Protein AF-A0A940DJ16-F1 (afdb_monomer_lite)

Sequence (133 aa):
MDDKVIMGIKSPKDRIKGVHAIVYKCVENHWAIVALTYKPDNNHKPEPQLGIRWFYGKNGYPAAGKYKTWFIVPRELREVILDSLKILYSLKPHDRPKIKNNAFREKIDDFLAGDVSGKELYKFWEEEVCGQK

pLDDT: mean 79.37, std 14.53, range [41.69, 96.31]

Secondary structure (DSSP, 8-state):
--HHHHHT---STTTEEEEEEEEEEETTTTEEEEEEEE--SSSSPPEEEEEEEE--TTT-SSEETTEEPPEEPPGGGHHHHHHHHHHHHHH--TT--SS-HHHHHHHHHHHHHTSS-HHHHHHHIIIIII---

Radius of gyration: 14.27 Å; chains: 1; bounding box: 39×35×36 Å

Organism: NCBI:txid2840674

Foldseek 3Di:
DDPVLVQPQAFVPPFWPGWQAFLDDDVPQQKTKTWTFTDPDPPGDTAIWIWMFGDPDPAGPPDDPNGGDIDTDPPVCPVVVSVVVVVVVVVDPPPDQPDPVVVLSVLSVCRNVVVDPSNRSNVCCCVRRVVDD

Structure (mmCIF, N/CA/C/O backbone):
data_AF-A0A940DJ16-F1
#
_entry.id   AF-A0A940DJ16-F1
#
loop_
_atom_site.group_PDB
_atom_site.id
_atom_site.type_symbol
_atom_site.label_atom_id
_atom_site.label_alt_id
_atom_site.label_comp_id
_atom_site.label_asym_id
_atom_site.label_entity_id
_atom_site.label_seq_id
_atom_site.pdbx_PDB_ins_code
_atom_site.Cartn_x
_atom_site.Cartn_y
_atom_site.Cartn_z
_atom_site.occupancy
_atom_site.B_iso_or_equiv
_atom_site.auth_seq_id
_atom_site.auth_comp_id
_atom_site.auth_asym_id
_atom_site.auth_atom_id
_atom_site.pdbx_PDB_model_num
ATOM 1 N N . MET A 1 1 ? -6.618 -12.018 10.975 1.00 69.19 1 MET A N 1
ATOM 2 C CA . MET A 1 1 ? -5.154 -11.991 10.753 1.00 69.19 1 MET A CA 1
ATOM 3 C C . MET A 1 1 ? -4.630 -10.656 11.257 1.00 69.19 1 MET A C 1
ATOM 5 O O . MET A 1 1 ? -5.296 -9.654 11.019 1.00 69.19 1 MET A O 1
ATOM 9 N N . ASP A 1 2 ? -3.515 -10.661 11.983 1.00 80.06 2 ASP A N 1
ATOM 10 C CA . ASP A 1 2 ? -2.902 -9.462 12.574 1.00 80.06 2 ASP A CA 1
ATOM 11 C C . ASP A 1 2 ? -2.163 -8.624 11.511 1.00 80.06 2 ASP A C 1
ATOM 13 O O . ASP A 1 2 ? -1.552 -9.176 10.589 1.00 80.06 2 ASP A O 1
ATOM 17 N N . ASP A 1 3 ? -2.222 -7.297 11.629 1.00 80.69 3 ASP A N 1
ATOM 18 C CA . ASP A 1 3 ? -1.644 -6.364 10.657 1.00 80.69 3 ASP A CA 1
ATOM 19 C C . ASP A 1 3 ? -0.118 -6.474 10.578 1.00 80.69 3 ASP A C 1
ATOM 21 O O . ASP A 1 3 ? 0.444 -6.460 9.481 1.00 80.69 3 ASP A O 1
ATOM 25 N N . LYS A 1 4 ? 0.559 -6.716 11.708 1.00 81.19 4 LYS A N 1
ATOM 26 C CA . LYS A 1 4 ? 2.012 -6.943 11.756 1.00 81.19 4 LYS A CA 1
ATOM 27 C C . LYS A 1 4 ? 2.397 -8.181 10.957 1.00 81.19 4 LYS A C 1
ATOM 29 O O . LYS A 1 4 ? 3.453 -8.212 10.325 1.00 81.19 4 LYS A O 1
ATOM 34 N N . VAL A 1 5 ? 1.525 -9.192 10.921 1.00 78.94 5 VAL A N 1
ATOM 35 C CA . VAL A 1 5 ? 1.751 -10.387 10.100 1.00 78.94 5 VAL A CA 1
ATOM 36 C C . VAL A 1 5 ? 1.630 -10.054 8.615 1.00 78.94 5 VAL A C 1
ATOM 38 O O . VAL A 1 5 ? 2.476 -10.491 7.838 1.00 78.94 5 VAL A O 1
ATOM 41 N N . ILE A 1 6 ? 0.630 -9.261 8.213 1.00 78.25 6 ILE A N 1
ATOM 42 C CA . ILE A 1 6 ? 0.451 -8.834 6.815 1.00 78.25 6 ILE A CA 1
ATOM 43 C C . ILE A 1 6 ? 1.644 -7.980 6.357 1.00 78.25 6 ILE A C 1
ATOM 45 O O . ILE A 1 6 ? 2.200 -8.222 5.284 1.00 78.25 6 ILE A O 1
ATOM 49 N N . MET A 1 7 ? 2.093 -7.040 7.190 1.00 80.56 7 MET A N 1
ATOM 50 C CA . MET A 1 7 ? 3.242 -6.174 6.906 1.00 80.56 7 MET A CA 1
ATOM 51 C C . MET A 1 7 ? 4.579 -6.927 6.877 1.00 80.56 7 MET A C 1
ATOM 53 O O . MET A 1 7 ? 5.459 -6.606 6.080 1.00 80.56 7 MET A O 1
ATOM 57 N N . GLY A 1 8 ? 4.731 -7.967 7.701 1.00 76.38 8 GLY A N 1
ATOM 58 C CA . GLY A 1 8 ? 5.945 -8.786 7.789 1.00 76.38 8 GLY A CA 1
ATOM 59 C C . GLY A 1 8 ? 6.148 -9.789 6.642 1.00 76.38 8 GLY A C 1
ATOM 60 O O . GLY A 1 8 ? 7.143 -10.525 6.626 1.00 76.38 8 GLY A O 1
ATOM 61 N N . ILE A 1 9 ? 5.229 -9.864 5.672 1.00 71.50 9 ILE A N 1
ATOM 62 C CA . ILE A 1 9 ? 5.296 -10.809 4.548 1.00 71.50 9 ILE A CA 1
ATOM 63 C C . ILE A 1 9 ? 6.451 -10.458 3.584 1.00 71.50 9 ILE A C 1
ATOM 65 O O . ILE A 1 9 ? 6.351 -9.617 2.690 1.00 71.50 9 ILE A O 1
ATOM 69 N N . LYS A 1 10 ? 7.561 -11.200 3.710 1.00 61.38 10 LYS A N 1
ATOM 70 C CA . LYS A 1 10 ? 8.736 -11.118 2.821 1.00 61.38 10 LYS A CA 1
ATOM 71 C C . LYS A 1 10 ? 8.401 -11.594 1.403 1.00 61.38 10 LYS A C 1
ATOM 73 O O . LYS A 1 10 ? 8.099 -12.766 1.217 1.00 61.38 10 LYS A O 1
ATOM 78 N N . SER A 1 11 ? 8.503 -10.707 0.419 1.00 63.22 11 SER A N 1
ATOM 79 C CA . SER A 1 11 ? 8.351 -10.977 -1.031 1.00 63.22 11 SER A CA 1
ATOM 80 C C . SER A 1 11 ? 9.721 -10.980 -1.723 1.00 63.22 11 SER A C 1
ATOM 82 O O . SER A 1 11 ? 10.693 -10.828 -0.980 1.00 63.22 11 SER A O 1
ATOM 84 N N . PRO A 1 12 ? 9.881 -11.190 -3.056 1.00 62.22 12 PRO A N 1
ATOM 85 C CA . PRO A 1 12 ? 11.185 -11.013 -3.700 1.00 62.22 12 PRO A CA 1
ATOM 86 C C . PRO A 1 12 ? 11.750 -9.654 -3.283 1.00 62.22 12 PRO A C 1
ATOM 88 O O . PRO A 1 12 ? 11.201 -8.605 -3.629 1.00 62.22 12 PRO A O 1
ATOM 91 N N . LYS A 1 13 ? 12.763 -9.693 -2.413 1.00 57.84 13 LYS A N 1
ATOM 92 C CA . LYS A 1 13 ? 13.119 -8.568 -1.536 1.00 57.84 13 LYS A CA 1
ATOM 93 C C . LYS A 1 13 ? 13.680 -7.382 -2.307 1.00 57.84 13 LYS A C 1
ATOM 95 O O . LYS A 1 13 ? 13.724 -6.273 -1.788 1.00 57.84 13 LYS A O 1
ATOM 100 N N . ASP A 1 14 ? 14.081 -7.601 -3.548 1.00 68.62 14 ASP A N 1
ATOM 101 C CA . ASP A 1 14 ? 14.862 -6.615 -4.276 1.00 68.62 14 ASP A CA 1
ATOM 102 C C . ASP A 1 14 ? 13.999 -5.441 -4.737 1.00 68.62 14 ASP A C 1
ATOM 104 O O . ASP A 1 14 ? 14.500 -4.318 -4.838 1.00 68.62 14 ASP A O 1
ATOM 108 N N . ARG A 1 15 ? 12.693 -5.668 -4.933 1.00 83.38 15 ARG A N 1
ATOM 109 C CA . ARG A 1 15 ? 11.792 -4.675 -5.530 1.00 83.38 15 ARG A CA 1
ATOM 110 C C . ARG A 1 15 ? 10.855 -3.983 -4.543 1.00 83.38 15 ARG A C 1
ATOM 112 O O . ARG A 1 15 ? 10.402 -2.886 -4.833 1.00 83.38 15 ARG A O 1
ATOM 119 N N . ILE A 1 16 ? 10.580 -4.557 -3.371 1.00 87.25 16 ILE A N 1
ATOM 120 C CA . ILE A 1 16 ? 9.760 -3.904 -2.333 1.00 87.25 16 ILE A CA 1
ATOM 121 C C . ILE A 1 16 ? 10.695 -3.307 -1.286 1.00 87.25 16 ILE A C 1
ATOM 123 O O . ILE A 1 16 ? 11.337 -4.043 -0.541 1.00 87.25 16 ILE A O 1
ATOM 127 N N . LYS A 1 17 ? 10.791 -1.976 -1.239 1.00 87.75 17 LYS A N 1
ATOM 128 C CA . LYS A 1 17 ? 11.687 -1.260 -0.315 1.00 87.75 17 LYS A CA 1
ATOM 129 C C . LYS A 1 17 ? 11.055 -0.978 1.048 1.00 87.75 17 LYS A C 1
ATOM 131 O O . LYS A 1 17 ? 11.782 -0.727 2.001 1.00 87.75 17 LYS A O 1
ATOM 136 N N . GLY A 1 18 ? 9.731 -1.068 1.152 1.00 89.06 18 GLY A N 1
ATOM 137 C CA . GLY A 1 18 ? 9.005 -0.986 2.418 1.00 89.06 18 GLY A CA 1
ATOM 138 C C . GLY A 1 18 ? 7.500 -1.099 2.210 1.00 89.06 18 GLY A C 1
ATOM 139 O O . GLY A 1 18 ? 7.007 -0.714 1.155 1.00 89.06 18 GLY A O 1
ATOM 140 N N . VAL A 1 19 ? 6.796 -1.644 3.200 1.00 90.62 19 VAL A N 1
ATOM 141 C CA . VAL A 1 19 ? 5.329 -1.640 3.298 1.00 90.62 19 VAL A CA 1
ATOM 142 C C . VAL A 1 19 ? 4.993 -0.770 4.496 1.00 90.62 19 VAL A C 1
ATOM 144 O O . VAL A 1 19 ? 5.550 -0.997 5.567 1.00 90.62 19 VAL A O 1
ATOM 147 N N . HIS A 1 20 ? 4.133 0.225 4.304 1.00 92.81 20 HIS A N 1
ATOM 148 C CA . HIS A 1 20 ? 4.017 1.348 5.240 1.00 92.81 20 HIS A CA 1
ATOM 149 C C . HIS A 1 20 ? 2.641 1.460 5.877 1.00 92.81 20 HIS A C 1
ATOM 151 O O . HIS A 1 20 ? 2.541 1.916 7.002 1.00 92.81 20 HIS A O 1
ATOM 157 N N . ALA A 1 21 ? 1.580 1.038 5.197 1.00 90.44 21 ALA A N 1
ATOM 158 C CA . ALA A 1 21 ? 0.241 1.061 5.775 1.00 90.44 21 ALA A CA 1
ATOM 159 C C . ALA A 1 21 ? -0.656 0.019 5.118 1.00 90.44 21 ALA A C 1
ATOM 161 O O . ALA A 1 21 ? -0.557 -0.228 3.913 1.00 90.44 21 ALA A O 1
ATOM 162 N N . ILE A 1 22 ? -1.574 -0.552 5.894 1.00 88.88 22 ILE A N 1
ATOM 163 C CA . ILE A 1 22 ? -2.693 -1.324 5.353 1.00 88.88 22 ILE A CA 1
ATOM 164 C C . ILE A 1 22 ? -3.818 -0.342 5.045 1.00 88.88 22 ILE A C 1
ATOM 166 O O . ILE A 1 22 ? -4.369 0.284 5.946 1.00 88.88 22 ILE A O 1
ATOM 170 N N . VAL A 1 23 ? -4.138 -0.207 3.760 1.00 89.06 23 VAL A N 1
ATOM 171 C CA . VAL A 1 23 ? -5.182 0.699 3.264 1.00 89.06 23 VAL A CA 1
ATOM 172 C C . VAL A 1 23 ? -6.553 0.057 3.392 1.00 89.06 23 VAL A C 1
ATOM 174 O O . VAL A 1 23 ? -7.517 0.750 3.686 1.00 89.06 23 VAL A O 1
ATOM 177 N N . TYR A 1 24 ? -6.637 -1.255 3.163 1.00 86.69 24 TYR A N 1
ATOM 178 C CA . TYR A 1 24 ? -7.838 -2.071 3.318 1.00 86.69 24 TYR A CA 1
ATOM 179 C C . TYR A 1 24 ? -7.440 -3.533 3.520 1.00 86.69 24 TYR A C 1
ATOM 181 O O . TYR A 1 24 ? -6.452 -3.988 2.942 1.00 86.69 24 TYR A O 1
ATOM 189 N N . LYS A 1 25 ? -8.235 -4.298 4.271 1.00 85.31 25 LYS A N 1
ATOM 190 C CA . LYS A 1 25 ? -8.104 -5.757 4.343 1.00 85.31 25 LYS A CA 1
ATOM 191 C C . LYS A 1 25 ? -9.469 -6.434 4.332 1.00 85.31 25 LYS A C 1
ATOM 193 O O . LYS A 1 25 ? -10.418 -5.949 4.933 1.00 85.31 25 LYS A O 1
ATOM 198 N N . CYS A 1 26 ? -9.536 -7.590 3.686 1.00 83.56 26 CYS A N 1
ATOM 199 C CA . CYS A 1 26 ? -10.651 -8.517 3.746 1.00 83.56 26 CYS A CA 1
ATOM 200 C C . CYS A 1 26 ? -10.151 -9.811 4.388 1.00 83.56 26 CYS A C 1
ATOM 202 O O . CYS A 1 26 ? -9.456 -10.604 3.750 1.00 83.56 26 CYS A O 1
ATOM 204 N N . VAL A 1 27 ? -10.469 -10.009 5.669 1.00 82.25 27 VAL A N 1
ATOM 205 C CA . VAL A 1 27 ? -10.023 -11.192 6.421 1.00 82.25 27 VAL A CA 1
ATOM 206 C C . VAL A 1 27 ? -10.669 -12.466 5.882 1.00 82.25 27 VAL A C 1
ATOM 208 O O . VAL A 1 27 ? -9.971 -13.457 5.705 1.00 82.25 27 VAL A O 1
ATOM 211 N N . GLU A 1 28 ? -11.959 -12.410 5.547 1.00 82.25 28 GLU A N 1
ATOM 212 C CA . GLU A 1 28 ? -12.729 -13.529 4.988 1.00 82.25 28 GLU A CA 1
ATOM 213 C C . GLU A 1 28 ? -12.101 -14.071 3.693 1.00 82.25 28 GLU A C 1
ATOM 215 O O . GLU A 1 28 ? -11.850 -15.267 3.559 1.00 82.25 28 GLU A O 1
ATOM 220 N N . ASN A 1 29 ? -11.735 -13.172 2.774 1.00 80.69 29 ASN A N 1
ATOM 221 C CA . ASN A 1 29 ? -11.137 -13.534 1.485 1.00 80.69 29 ASN A CA 1
ATOM 222 C C . ASN A 1 29 ? -9.601 -13.508 1.491 1.00 80.69 29 ASN A C 1
ATOM 224 O O . ASN A 1 29 ? -8.966 -13.712 0.458 1.00 80.69 29 ASN A O 1
ATOM 228 N N . HIS A 1 30 ? -8.996 -13.285 2.656 1.00 84.44 30 HIS A N 1
ATOM 229 C CA . HIS A 1 30 ? -7.560 -13.355 2.890 1.00 84.44 30 HIS A CA 1
ATOM 230 C C . HIS A 1 30 ? -6.697 -12.444 2.007 1.00 84.44 30 HIS A C 1
ATOM 232 O O . HIS A 1 30 ? -5.635 -12.873 1.547 1.00 84.44 30 HIS A O 1
ATOM 238 N N . TRP A 1 31 ? -7.108 -11.194 1.783 1.00 85.88 31 TRP A N 1
ATOM 239 C CA . TRP A 1 31 ? -6.312 -10.225 1.023 1.00 85.88 31 TRP A CA 1
ATOM 240 C C . TRP A 1 31 ? -6.359 -8.804 1.586 1.00 85.88 31 TRP A C 1
ATOM 242 O O . TRP A 1 31 ? -7.260 -8.445 2.338 1.00 85.88 31 TRP A O 1
ATOM 252 N N . ALA A 1 32 ? -5.354 -8.000 1.252 1.00 87.88 32 ALA A N 1
ATOM 253 C CA . ALA A 1 32 ? -5.208 -6.613 1.667 1.00 87.88 32 ALA A CA 1
ATOM 254 C C . ALA A 1 32 ? -4.670 -5.740 0.529 1.00 87.88 32 ALA A C 1
ATOM 256 O O . ALA A 1 32 ? -3.859 -6.196 -0.280 1.00 87.88 32 ALA A O 1
ATOM 257 N N . ILE A 1 33 ? -5.104 -4.480 0.511 1.00 91.00 33 ILE A N 1
ATOM 258 C CA . ILE A 1 33 ? -4.455 -3.388 -0.218 1.00 91.00 33 ILE A CA 1
ATOM 259 C C . ILE A 1 33 ? -3.551 -2.660 0.770 1.00 91.00 33 ILE A C 1
ATOM 261 O O . ILE A 1 33 ? -3.966 -2.333 1.883 1.00 91.00 33 ILE A O 1
ATOM 265 N N . VAL A 1 34 ? -2.320 -2.388 0.359 1.00 90.94 34 VAL A N 1
ATOM 266 C CA . VAL A 1 34 ? -1.326 -1.689 1.173 1.00 90.94 34 VAL A CA 1
ATOM 267 C C . VAL A 1 34 ? -0.707 -0.536 0.400 1.00 90.94 34 VAL A C 1
ATOM 269 O O . VAL A 1 34 ? -0.615 -0.581 -0.828 1.00 90.94 34 VAL A O 1
ATOM 272 N N . ALA A 1 35 ? -0.205 0.446 1.136 1.00 93.81 35 ALA A N 1
ATOM 273 C CA . ALA A 1 35 ? 0.726 1.439 0.631 1.00 93.81 35 ALA A CA 1
ATOM 274 C C . ALA A 1 35 ? 2.162 0.943 0.840 1.00 93.81 35 ALA A C 1
ATOM 276 O O . ALA A 1 35 ? 2.531 0.497 1.932 1.00 93.81 35 ALA A O 1
ATOM 277 N N . LEU A 1 36 ? 2.973 0.990 -0.215 1.00 93.69 36 LEU A N 1
ATOM 278 C CA . LEU A 1 36 ? 4.338 0.469 -0.218 1.00 93.69 36 LEU A CA 1
ATOM 279 C C . LEU A 1 36 ? 5.262 1.311 -1.100 1.00 93.69 36 LEU A C 1
ATOM 281 O O . LEU A 1 36 ? 4.811 2.067 -1.955 1.00 93.69 36 LEU A O 1
ATOM 285 N N . THR A 1 37 ? 6.570 1.149 -0.924 1.00 93.19 37 THR A N 1
ATOM 286 C CA . THR A 1 37 ? 7.581 1.682 -1.844 1.00 93.19 37 THR A CA 1
ATOM 287 C C . THR A 1 37 ? 8.095 0.568 -2.748 1.00 93.19 37 THR A C 1
ATOM 289 O O . THR A 1 37 ? 8.650 -0.428 -2.268 1.00 93.19 37 THR A O 1
ATOM 292 N N . TYR A 1 38 ? 7.948 0.751 -4.057 1.00 91.38 38 TYR A N 1
ATOM 293 C CA . TYR A 1 38 ? 8.331 -0.210 -5.087 1.00 91.38 38 TYR A CA 1
ATOM 294 C C . TYR A 1 38 ? 9.477 0.325 -5.944 1.00 91.38 38 TYR A C 1
ATOM 296 O O . TYR A 1 38 ? 9.470 1.479 -6.351 1.00 91.38 38 TYR A O 1
ATOM 304 N N . LYS A 1 39 ? 10.456 -0.523 -6.247 1.00 90.62 39 LYS A N 1
ATOM 305 C CA . LYS A 1 39 ? 11.551 -0.251 -7.177 1.00 90.62 39 LYS A CA 1
ATOM 306 C C . LYS A 1 39 ? 11.487 -1.311 -8.286 1.00 90.62 39 LYS A C 1
ATOM 308 O O . LYS A 1 39 ? 11.874 -2.453 -8.021 1.00 90.62 39 LYS A O 1
ATOM 313 N N . PRO A 1 40 ? 10.962 -0.997 -9.484 1.00 84.50 40 PRO A N 1
ATOM 314 C CA . PRO A 1 40 ? 10.717 -2.006 -10.516 1.00 84.50 40 PRO A CA 1
ATOM 315 C C . PRO A 1 40 ? 11.994 -2.706 -10.988 1.00 84.50 40 PRO A C 1
ATOM 317 O O . PRO A 1 40 ? 11.967 -3.914 -11.226 1.00 84.50 40 PRO A O 1
ATOM 320 N N . ASP A 1 41 ? 13.113 -1.985 -11.051 1.00 84.88 41 ASP A N 1
ATOM 321 C CA . ASP A 1 41 ? 14.438 -2.520 -11.365 1.00 84.88 41 ASP A CA 1
ATOM 322 C C . ASP A 1 41 ? 15.553 -1.658 -10.745 1.00 84.88 41 ASP A C 1
ATOM 324 O O . ASP A 1 41 ? 15.300 -0.769 -9.934 1.00 84.88 41 ASP A O 1
ATOM 328 N N . ASN A 1 42 ? 16.814 -1.931 -11.088 1.00 84.12 42 ASN A N 1
ATOM 329 C CA . ASN A 1 42 ? 17.951 -1.216 -10.514 1.00 84.12 42 ASN A CA 1
ATOM 330 C C . ASN A 1 42 ? 18.113 0.230 -11.003 1.00 84.12 42 ASN A C 1
ATOM 332 O O . ASN A 1 42 ? 18.713 1.019 -10.268 1.00 84.12 42 ASN A O 1
ATOM 336 N N . ASN A 1 43 ? 17.537 0.573 -12.153 1.00 88.81 43 ASN A N 1
ATOM 337 C CA . ASN A 1 43 ? 17.684 1.858 -12.834 1.00 88.81 43 ASN A CA 1
ATOM 338 C C . ASN A 1 43 ? 16.579 2.856 -12.465 1.00 88.81 43 ASN A C 1
ATOM 340 O O . ASN A 1 43 ? 16.761 4.060 -12.621 1.00 88.81 43 ASN A O 1
ATOM 344 N N . HIS A 1 44 ? 15.454 2.377 -11.938 1.00 88.94 44 HIS A N 1
ATOM 345 C CA . HIS A 1 44 ? 14.365 3.238 -11.487 1.00 88.94 44 HIS A CA 1
ATOM 346 C C . HIS A 1 44 ? 14.542 3.681 -10.035 1.00 88.94 44 HIS A C 1
ATOM 348 O O . HIS A 1 44 ? 15.079 2.954 -9.192 1.00 88.94 44 HIS A O 1
ATOM 354 N N . LYS A 1 45 ? 14.053 4.880 -9.712 1.00 91.00 45 LYS A N 1
ATOM 355 C CA . LYS A 1 45 ? 13.960 5.319 -8.318 1.00 91.00 45 LYS A CA 1
ATOM 356 C C . LYS A 1 45 ? 12.852 4.525 -7.608 1.00 91.00 45 LYS A C 1
ATOM 358 O O . LYS A 1 45 ? 11.893 4.112 -8.253 1.00 91.00 45 LYS A O 1
ATOM 363 N N . PRO A 1 46 ? 12.983 4.251 -6.299 1.00 91.62 46 PRO A N 1
ATOM 364 C CA . PRO A 1 46 ? 11.874 3.715 -5.526 1.00 91.62 46 PRO A CA 1
ATOM 365 C C . PRO A 1 46 ? 10.713 4.713 -5.515 1.00 91.62 46 PRO A C 1
ATOM 367 O O . PRO A 1 46 ? 10.921 5.888 -5.226 1.00 91.62 46 PRO A O 1
ATOM 370 N N . GLU A 1 47 ? 9.507 4.235 -5.791 1.00 93.50 47 GLU A N 1
ATOM 371 C CA . GLU A 1 47 ? 8.308 5.058 -5.916 1.00 93.50 47 GLU A CA 1
ATOM 372 C C . GLU A 1 47 ? 7.202 4.590 -4.964 1.00 93.50 47 GLU A C 1
ATOM 374 O O . GLU A 1 47 ? 7.058 3.382 -4.721 1.00 93.50 47 GLU A O 1
ATOM 379 N N . PRO A 1 48 ? 6.393 5.521 -4.438 1.00 95.75 48 PRO A N 1
ATOM 380 C CA . PRO A 1 48 ? 5.140 5.209 -3.765 1.00 95.75 48 PRO A CA 1
ATOM 381 C C . PRO A 1 48 ? 4.162 4.466 -4.683 1.00 95.75 48 PRO A C 1
ATOM 383 O O . PRO A 1 48 ? 3.899 4.872 -5.818 1.00 95.75 48 PRO A O 1
ATOM 386 N N . GLN A 1 49 ? 3.612 3.360 -4.190 1.00 94.69 49 GLN A N 1
ATOM 387 C CA . GLN A 1 49 ? 2.669 2.513 -4.914 1.00 94.69 49 GLN A CA 1
ATOM 388 C C . GLN A 1 49 ? 1.602 1.950 -3.979 1.00 94.69 49 GLN A C 1
ATOM 390 O O . GLN A 1 49 ? 1.806 1.818 -2.768 1.00 94.69 49 GLN A O 1
ATOM 395 N N . LEU A 1 50 ? 0.489 1.530 -4.581 1.00 94.69 50 LEU A N 1
ATOM 396 C CA . LEU A 1 50 ? -0.424 0.586 -3.953 1.00 94.69 50 LEU A CA 1
ATOM 397 C C . LEU A 1 50 ? -0.050 -0.839 -4.362 1.00 94.69 50 LEU A C 1
ATOM 399 O O . LEU A 1 50 ? 0.357 -1.102 -5.495 1.00 94.69 50 LEU A O 1
ATOM 403 N N . GLY A 1 51 ? -0.203 -1.770 -3.430 1.00 91.75 51 GLY A N 1
ATOM 404 C CA . GLY A 1 51 ? -0.016 -3.191 -3.678 1.00 91.75 51 GLY A CA 1
ATOM 405 C C . GLY A 1 51 ? -1.182 -4.004 -3.143 1.00 91.75 51 GLY A C 1
ATOM 406 O O . GLY A 1 51 ? -1.710 -3.697 -2.079 1.00 91.75 51 GLY A O 1
ATOM 407 N N . ILE A 1 52 ? -1.549 -5.066 -3.855 1.00 89.88 52 ILE A N 1
ATOM 408 C CA . ILE A 1 52 ? -2.496 -6.077 -3.382 1.00 89.88 52 ILE A CA 1
ATOM 409 C C . ILE A 1 52 ? -1.728 -7.325 -2.974 1.00 89.88 52 ILE A C 1
ATOM 411 O O . ILE A 1 52 ? -0.765 -7.748 -3.630 1.00 89.88 52 ILE A O 1
ATOM 415 N N . ARG A 1 53 ? -2.164 -7.915 -1.864 1.00 84.44 53 ARG A N 1
ATOM 416 C CA . ARG A 1 53 ? -1.535 -9.077 -1.259 1.00 84.44 53 ARG A CA 1
ATOM 417 C C . ARG A 1 53 ? -2.543 -10.006 -0.652 1.00 84.44 53 ARG A C 1
ATOM 419 O O . ARG A 1 53 ? -3.424 -9.569 0.069 1.00 84.44 53 ARG A O 1
ATOM 426 N N . TRP A 1 54 ? -2.297 -11.293 -0.811 1.00 84.81 54 TRP A N 1
ATOM 427 C CA . TRP A 1 54 ? -3.035 -12.323 -0.109 1.00 84.81 54 TRP A CA 1
ATOM 428 C C . TRP A 1 54 ? -2.208 -12.923 1.020 1.00 84.81 54 TRP A C 1
ATOM 430 O O . TRP A 1 54 ? -0.985 -13.083 0.905 1.00 84.81 54 TRP A O 1
ATOM 440 N N . PHE A 1 55 ? -2.896 -13.286 2.096 1.00 79.75 55 PHE A N 1
ATOM 441 C CA . PHE A 1 55 ? -2.327 -13.794 3.342 1.00 79.75 55 PHE A CA 1
ATOM 442 C C . PHE A 1 55 ? -2.918 -15.153 3.760 1.00 79.75 55 PHE A C 1
ATOM 444 O O . PHE A 1 55 ? -2.895 -15.507 4.935 1.00 79.75 55 PHE A O 1
ATOM 451 N N . TYR A 1 56 ? -3.416 -15.941 2.799 1.00 74.12 56 TYR A N 1
ATOM 452 C CA . TYR A 1 56 ? -3.888 -17.309 3.036 1.00 74.12 56 TYR A CA 1
ATOM 453 C C . TYR A 1 56 ? -2.726 -18.302 3.261 1.00 74.12 56 TYR A C 1
ATOM 455 O O . TYR A 1 56 ? -1.790 -18.383 2.458 1.00 74.12 56 TYR A O 1
ATOM 463 N N . GLY A 1 57 ? -2.795 -19.090 4.341 1.00 66.06 57 GLY A N 1
ATOM 464 C CA . GLY A 1 57 ? -1.791 -20.101 4.699 1.00 66.06 57 GLY A CA 1
ATOM 465 C C . GLY A 1 57 ? -0.408 -19.531 5.067 1.00 66.06 57 GLY A C 1
ATOM 466 O O . GLY A 1 57 ? -0.237 -18.338 5.298 1.00 66.06 57 GLY A O 1
ATOM 467 N N . LYS A 1 58 ? 0.626 -20.387 5.113 1.00 61.31 58 LYS A N 1
ATOM 468 C CA . LYS A 1 58 ? 1.999 -19.975 5.502 1.00 61.31 58 LYS A CA 1
ATOM 469 C C . LYS A 1 58 ? 2.682 -19.054 4.469 1.00 61.31 58 LYS A C 1
ATOM 471 O O . LYS A 1 58 ? 3.584 -18.279 4.815 1.00 61.31 58 LYS A O 1
ATOM 476 N N . ASN A 1 59 ? 2.240 -19.106 3.208 1.00 58.38 59 ASN A N 1
ATOM 477 C CA . ASN A 1 59 ? 2.927 -18.474 2.078 1.00 58.38 59 ASN A CA 1
ATOM 478 C C . ASN A 1 59 ? 2.171 -17.293 1.434 1.00 58.38 59 ASN A C 1
ATOM 480 O O . ASN A 1 59 ? 2.829 -16.424 0.865 1.00 58.38 59 ASN A O 1
ATOM 484 N N . GLY A 1 60 ? 0.844 -17.187 1.585 1.00 60.62 60 GLY A N 1
ATOM 485 C CA . GLY A 1 60 ? 0.020 -16.252 0.806 1.00 60.62 60 GLY A CA 1
ATOM 486 C C . GLY A 1 60 ? -0.104 -16.683 -0.666 1.00 60.62 60 GLY A C 1
ATOM 487 O O . GLY A 1 60 ? 0.831 -17.261 -1.213 1.00 60.62 60 GLY A O 1
ATOM 488 N N . TYR A 1 61 ? -1.241 -16.410 -1.315 1.00 61.88 61 TYR A N 1
ATOM 489 C CA . TYR A 1 61 ? -1.536 -16.864 -2.687 1.00 61.88 61 TYR A CA 1
ATOM 490 C C . TYR A 1 61 ? -2.099 -15.747 -3.568 1.00 61.88 61 TYR A C 1
ATOM 492 O O . TYR A 1 61 ? -3.118 -15.202 -3.195 1.00 61.88 61 TYR A O 1
ATOM 500 N N . PRO A 1 62 ? -1.544 -15.451 -4.753 1.00 65.31 62 PRO A N 1
ATOM 501 C CA . PRO A 1 62 ? -0.640 -16.298 -5.512 1.00 65.31 62 PRO A CA 1
ATOM 502 C C . PRO A 1 62 ? 0.805 -16.230 -5.006 1.00 65.31 62 PRO A C 1
ATOM 504 O O . PRO A 1 62 ? 1.301 -15.192 -4.559 1.00 65.31 62 PRO A O 1
ATOM 507 N N . ALA A 1 63 ? 1.486 -17.369 -5.089 1.00 63.56 63 ALA A N 1
ATOM 508 C CA . ALA A 1 63 ? 2.921 -17.482 -4.880 1.00 63.56 63 ALA A CA 1
ATOM 509 C C . ALA A 1 63 ? 3.567 -17.891 -6.206 1.00 63.56 63 ALA A C 1
ATOM 511 O O . ALA A 1 63 ? 3.117 -18.836 -6.851 1.00 63.56 63 ALA A O 1
ATOM 512 N N . ALA A 1 64 ? 4.620 -17.184 -6.613 1.00 53.91 64 ALA A N 1
ATOM 513 C CA . ALA A 1 64 ? 5.466 -17.601 -7.725 1.00 53.91 64 ALA A CA 1
ATOM 514 C C . ALA A 1 64 ? 6.630 -18.426 -7.152 1.00 53.91 64 ALA A C 1
ATOM 516 O O . ALA A 1 64 ? 7.619 -17.886 -6.646 1.00 53.91 64 ALA A O 1
ATOM 517 N N . GLY A 1 65 ? 6.482 -19.754 -7.157 1.00 64.12 65 GLY A N 1
ATOM 518 C CA . GLY A 1 65 ? 7.454 -20.672 -6.559 1.00 64.12 65 GLY A CA 1
ATOM 519 C C . GLY A 1 65 ? 7.586 -20.475 -5.042 1.00 64.12 65 GLY A C 1
ATOM 520 O O . GLY A 1 65 ? 6.611 -20.595 -4.306 1.00 64.12 65 GLY A O 1
ATOM 521 N N . LYS A 1 66 ? 8.799 -20.167 -4.559 1.00 61.62 66 LYS A N 1
ATOM 522 C CA . LYS A 1 66 ? 9.072 -19.899 -3.129 1.00 61.62 66 LYS A CA 1
ATOM 523 C C . LYS A 1 66 ? 8.785 -18.454 -2.717 1.00 61.62 66 LYS A C 1
ATOM 525 O O . LYS A 1 66 ? 8.881 -18.125 -1.534 1.00 61.62 66 LYS A O 1
ATOM 530 N N . TYR A 1 67 ? 8.485 -17.580 -3.676 1.00 61.38 67 TYR A N 1
ATOM 531 C CA . TYR A 1 67 ? 8.362 -16.161 -3.412 1.00 61.38 67 TYR A CA 1
ATOM 532 C C . TYR A 1 67 ? 6.912 -15.735 -3.282 1.00 61.38 67 TYR A C 1
ATOM 534 O O . TYR A 1 67 ? 6.045 -16.001 -4.112 1.00 61.38 67 TYR A O 1
ATOM 542 N N . LYS A 1 68 ? 6.683 -14.994 -2.212 1.00 68.31 68 LYS A N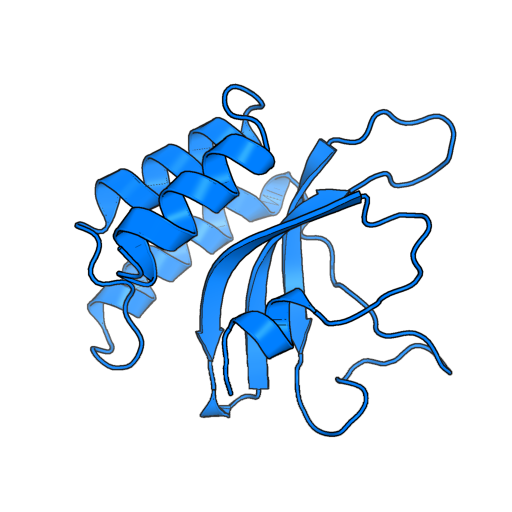 1
ATOM 543 C CA . LYS A 1 68 ? 5.432 -14.324 -1.928 1.00 68.31 68 LYS A CA 1
ATOM 544 C C . LYS A 1 68 ? 5.250 -13.207 -2.979 1.00 68.31 68 LYS A C 1
ATOM 546 O O . LYS A 1 68 ? 6.029 -12.265 -2.959 1.00 68.31 68 LYS A O 1
ATOM 551 N N . THR A 1 69 ? 4.202 -13.218 -3.807 1.00 75.75 69 THR A N 1
ATOM 552 C CA . THR A 1 69 ? 3.991 -12.191 -4.858 1.00 75.75 69 THR A CA 1
ATOM 553 C C . THR A 1 69 ? 3.077 -11.031 -4.430 1.00 75.75 69 THR A C 1
ATOM 555 O O . THR A 1 69 ? 2.010 -11.254 -3.862 1.00 75.75 69 THR A O 1
ATOM 558 N N . TRP A 1 70 ? 3.490 -9.790 -4.708 1.00 82.44 70 TRP A N 1
ATOM 559 C CA . TRP A 1 70 ? 2.608 -8.615 -4.674 1.00 82.44 70 TRP A CA 1
ATOM 560 C C . TRP A 1 70 ? 2.058 -8.361 -6.070 1.00 82.44 70 TRP A C 1
ATOM 562 O O . TRP A 1 70 ? 2.808 -8.447 -7.043 1.00 82.44 70 TRP A O 1
ATOM 572 N N . PHE A 1 71 ? 0.791 -7.979 -6.159 1.00 88.31 71 PHE A N 1
ATOM 573 C CA . PHE A 1 71 ? 0.286 -7.313 -7.349 1.00 88.31 71 PHE A CA 1
ATOM 574 C C . PHE A 1 71 ? 0.482 -5.809 -7.159 1.00 88.31 71 PHE A C 1
ATOM 576 O O . PHE A 1 71 ? -0.157 -5.213 -6.294 1.00 88.31 71 PHE A O 1
ATOM 583 N N . ILE A 1 72 ? 1.408 -5.211 -7.908 1.00 91.00 72 ILE A N 1
ATOM 584 C CA . ILE A 1 72 ? 1.600 -3.758 -7.891 1.00 91.00 72 ILE A CA 1
ATOM 585 C C . ILE A 1 72 ? 0.486 -3.137 -8.718 1.00 91.00 72 ILE A C 1
ATOM 587 O O . ILE A 1 72 ? 0.311 -3.490 -9.881 1.00 91.00 72 ILE A O 1
ATOM 591 N N . VAL A 1 73 ? -0.271 -2.239 -8.100 1.00 93.50 73 VAL A N 1
ATOM 592 C CA . VAL A 1 73 ? -1.378 -1.545 -8.749 1.00 93.50 73 VAL A CA 1
ATOM 593 C C . VAL A 1 73 ? -0.799 -0.538 -9.749 1.00 93.50 73 VAL A C 1
ATOM 595 O O . VAL A 1 73 ? -0.045 0.344 -9.331 1.00 93.50 73 VAL A O 1
ATOM 598 N N . PRO A 1 74 ? -1.136 -0.637 -11.048 1.00 92.19 74 PRO A N 1
ATOM 599 C CA . PRO A 1 74 ? -0.772 0.376 -12.034 1.00 92.19 74 PRO A CA 1
ATOM 600 C C . PRO A 1 74 ? -1.218 1.767 -11.586 1.00 92.19 74 PRO A C 1
ATOM 602 O O . PRO A 1 74 ? -2.276 1.918 -10.969 1.00 92.19 74 PRO A O 1
ATOM 605 N N . ARG A 1 75 ? -0.415 2.793 -11.885 1.00 90.62 75 ARG A N 1
ATOM 606 C CA . ARG A 1 75 ? -0.651 4.162 -11.402 1.00 90.62 75 ARG A CA 1
ATOM 607 C C . ARG A 1 75 ? -2.036 4.674 -11.789 1.00 90.62 75 ARG A C 1
ATOM 609 O O . ARG A 1 75 ? -2.698 5.323 -10.987 1.00 90.62 75 ARG A O 1
ATOM 616 N N . GLU A 1 76 ? -2.472 4.307 -12.981 1.00 92.38 76 GLU A N 1
ATOM 617 C CA . GLU A 1 76 ? -3.733 4.671 -13.612 1.00 92.38 76 GLU A CA 1
ATOM 618 C C . GLU A 1 76 ? -4.952 4.120 -12.857 1.00 92.38 76 GLU A C 1
ATOM 620 O O . GLU A 1 76 ? -6.042 4.673 -12.960 1.00 92.38 76 GLU A O 1
ATOM 625 N N . LEU A 1 77 ? -4.782 3.045 -12.078 1.00 93.25 77 LEU A N 1
ATOM 626 C CA . LEU A 1 77 ? -5.872 2.389 -11.349 1.00 93.25 77 LEU A CA 1
ATOM 627 C C . LEU A 1 77 ? -5.972 2.816 -9.880 1.00 93.25 77 LEU A C 1
ATOM 629 O O . LEU A 1 77 ? -6.937 2.447 -9.208 1.00 93.25 77 LEU A O 1
ATOM 633 N N . ARG A 1 78 ? -4.992 3.569 -9.360 1.00 91.75 78 ARG A N 1
ATOM 634 C CA . ARG A 1 78 ? -4.912 3.896 -7.926 1.00 91.75 78 ARG A CA 1
ATOM 635 C C . ARG A 1 78 ? -6.139 4.665 -7.445 1.00 91.75 78 ARG A C 1
ATOM 637 O O . ARG A 1 78 ? -6.763 4.240 -6.476 1.00 91.75 78 ARG A O 1
ATOM 644 N N . GLU A 1 79 ? -6.509 5.731 -8.151 1.00 89.06 79 GLU A N 1
ATOM 645 C CA . GLU A 1 79 ? -7.654 6.574 -7.782 1.00 89.06 79 GLU A CA 1
ATOM 646 C C . GLU A 1 79 ? -8.965 5.795 -7.801 1.00 89.06 79 GLU A C 1
ATOM 648 O O . GLU A 1 79 ? -9.707 5.798 -6.821 1.00 89.06 79 GLU A O 1
ATOM 653 N N . VAL A 1 80 ? -9.199 5.024 -8.868 1.00 90.94 80 VAL A N 1
ATOM 654 C CA . VAL A 1 80 ? -10.403 4.196 -9.015 1.00 90.94 80 VAL A CA 1
ATOM 655 C C . VAL A 1 80 ? -10.532 3.197 -7.864 1.00 90.94 80 VAL A C 1
ATOM 657 O O . VAL A 1 80 ? -11.619 3.020 -7.308 1.00 90.94 80 VAL A O 1
ATOM 660 N N . ILE A 1 81 ? -9.427 2.556 -7.471 1.00 90.06 81 ILE A N 1
ATOM 661 C CA . ILE A 1 81 ? -9.411 1.620 -6.342 1.00 90.06 81 ILE A CA 1
ATOM 662 C C . ILE A 1 81 ? -9.721 2.349 -5.038 1.00 90.06 81 ILE A C 1
ATOM 664 O O . ILE A 1 81 ? -10.589 1.907 -4.283 1.00 90.06 81 ILE A O 1
ATOM 668 N N . LEU A 1 82 ? -9.034 3.454 -4.756 1.00 88.19 82 LEU A N 1
ATOM 669 C CA . LEU A 1 82 ? -9.198 4.152 -3.488 1.00 88.19 82 LEU A CA 1
ATOM 670 C C . LEU A 1 82 ? -10.587 4.806 -3.360 1.00 88.19 82 LEU A C 1
ATOM 672 O O . LEU A 1 82 ? -11.131 4.862 -2.256 1.00 88.19 82 LEU A O 1
ATOM 676 N N . ASP A 1 83 ? -11.192 5.262 -4.456 1.00 86.50 83 ASP A N 1
ATOM 677 C CA . ASP A 1 83 ? -12.570 5.761 -4.457 1.00 86.50 83 ASP A CA 1
ATOM 678 C C . ASP A 1 83 ? -13.594 4.634 -4.296 1.00 86.50 83 ASP A C 1
ATOM 680 O O . ASP A 1 83 ? -14.544 4.765 -3.522 1.00 86.50 83 ASP A O 1
ATOM 684 N N . SER A 1 84 ? -13.361 3.477 -4.918 1.00 82.00 84 SER A N 1
ATOM 685 C CA . SER A 1 84 ? -14.201 2.289 -4.706 1.00 82.00 84 SER A CA 1
ATOM 686 C C . SER A 1 84 ? -14.153 1.803 -3.252 1.00 82.00 84 SER A C 1
ATOM 688 O O . SER A 1 84 ? -15.162 1.354 -2.704 1.00 82.00 84 SER A O 1
ATOM 690 N N . LEU A 1 85 ? -13.004 1.937 -2.581 1.00 76.94 85 LEU A N 1
ATOM 691 C CA . LEU A 1 85 ? -12.885 1.632 -1.155 1.00 76.94 85 LEU A CA 1
ATOM 692 C C . LEU A 1 85 ? -13.749 2.556 -0.290 1.00 76.94 85 LEU A C 1
ATOM 694 O O . LEU A 1 85 ? -14.362 2.070 0.660 1.00 76.94 85 LEU A O 1
ATOM 698 N N . LYS A 1 86 ? -13.874 3.851 -0.625 1.00 69.12 86 LYS A N 1
ATOM 699 C CA . LYS A 1 86 ? -14.783 4.775 0.089 1.00 69.12 86 LYS A CA 1
ATOM 700 C C . LYS A 1 86 ? -16.221 4.241 0.087 1.00 69.12 86 LYS A C 1
ATOM 702 O O . LYS A 1 86 ? -16.894 4.271 1.120 1.00 69.12 86 LYS A O 1
ATOM 707 N N . ILE A 1 87 ? -16.668 3.688 -1.041 1.00 56.78 87 ILE A N 1
ATOM 708 C CA . ILE A 1 87 ? -17.993 3.065 -1.179 1.00 56.78 87 ILE A CA 1
ATOM 709 C C . ILE A 1 87 ? -18.097 1.818 -0.289 1.00 56.78 87 ILE A C 1
ATOM 711 O O . ILE A 1 87 ? -19.034 1.697 0.495 1.00 56.78 87 ILE A O 1
ATOM 715 N N . LEU A 1 88 ? -17.113 0.915 -0.331 1.00 56.84 88 LEU A N 1
ATOM 716 C CA . LEU A 1 88 ? -17.122 -0.308 0.484 1.00 56.84 88 LEU A CA 1
ATOM 717 C C . LEU A 1 88 ? -17.120 -0.025 1.997 1.00 56.84 88 LEU A C 1
ATOM 719 O O . LEU A 1 88 ? -17.854 -0.677 2.743 1.00 56.84 88 LEU A O 1
ATOM 723 N N . TYR A 1 89 ? -16.370 0.983 2.449 1.00 59.00 89 TYR A N 1
ATOM 724 C CA . TYR A 1 89 ? -16.359 1.427 3.850 1.00 59.00 89 TYR A CA 1
ATOM 725 C C . TYR A 1 89 ? -17.690 2.017 4.325 1.00 59.00 89 TYR A C 1
ATOM 727 O O . TYR A 1 89 ? -17.991 2.012 5.527 1.00 59.00 89 TYR A O 1
ATOM 735 N N . SER A 1 90 ? -18.488 2.506 3.380 1.00 52.09 90 SER A N 1
ATOM 736 C CA . SER A 1 90 ? -19.832 3.023 3.625 1.00 52.09 90 SER A CA 1
ATOM 737 C C . SER A 1 90 ? -20.862 1.893 3.763 1.00 52.09 90 SER A C 1
ATOM 739 O O . SER A 1 90 ? -21.904 2.097 4.376 1.00 52.09 90 SER A O 1
ATOM 741 N N . LEU A 1 91 ? -20.556 0.691 3.253 1.00 48.41 91 LEU A N 1
ATOM 742 C CA . LEU A 1 91 ? -21.479 -0.447 3.177 1.00 48.41 91 LEU A CA 1
ATOM 743 C C . LEU A 1 91 ? -21.271 -1.524 4.258 1.00 48.41 91 LEU A C 1
ATOM 745 O O . LEU A 1 91 ? -22.216 -2.252 4.556 1.00 48.41 91 LEU A O 1
ATOM 749 N N . LYS A 1 92 ? -20.074 -1.666 4.855 1.00 50.44 92 LYS A N 1
ATOM 750 C CA . LYS A 1 92 ? -19.807 -2.678 5.903 1.00 50.44 92 LYS A CA 1
ATOM 751 C C . LYS A 1 92 ? -19.021 -2.097 7.101 1.00 50.44 92 LYS A C 1
ATOM 753 O O . LYS A 1 92 ? -17.993 -1.458 6.890 1.00 50.44 92 LYS A O 1
ATOM 758 N N . PRO A 1 93 ? -19.465 -2.311 8.360 1.00 51.75 93 PRO A N 1
ATOM 759 C CA . PRO A 1 93 ? -18.848 -1.717 9.556 1.00 51.75 93 PRO A CA 1
ATOM 760 C C . PRO A 1 93 ? -17.707 -2.528 10.201 1.00 51.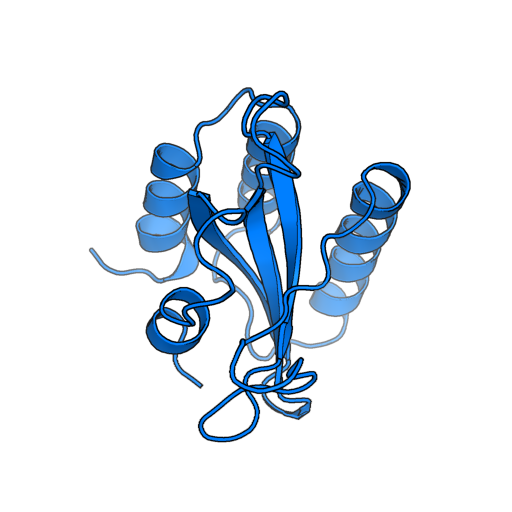75 93 PRO A C 1
ATOM 762 O O . PRO A 1 93 ? -17.117 -2.056 11.171 1.00 51.75 93 PRO A O 1
ATOM 765 N N . HIS A 1 94 ? -17.372 -3.721 9.710 1.00 47.28 94 HIS A N 1
ATOM 766 C CA . HIS A 1 94 ? -16.372 -4.577 10.358 1.00 47.28 94 HIS A CA 1
ATOM 767 C C . HIS A 1 94 ? -15.001 -4.422 9.678 1.00 47.28 94 HIS A C 1
ATOM 769 O O . HIS A 1 94 ? -14.900 -4.552 8.463 1.00 47.28 94 HIS A O 1
ATOM 775 N N . ASP A 1 95 ? -13.978 -4.107 10.482 1.00 52.53 95 ASP A N 1
ATOM 776 C CA . ASP A 1 95 ? -12.570 -3.835 10.127 1.00 52.53 95 ASP A CA 1
ATOM 777 C C . ASP A 1 95 ? -12.219 -2.420 9.612 1.00 52.53 95 ASP A C 1
ATOM 779 O O . ASP A 1 95 ? -11.257 -2.246 8.862 1.00 52.53 95 ASP A O 1
ATOM 783 N N . ARG A 1 96 ? -12.936 -1.370 10.049 1.00 55.16 96 ARG A N 1
ATOM 784 C CA . ARG A 1 96 ? -12.479 0.019 9.832 1.00 55.16 96 ARG A CA 1
ATOM 785 C C . ARG A 1 96 ? -11.235 0.350 10.674 1.00 55.16 96 ARG A C 1
ATOM 787 O O . ARG A 1 96 ? -11.253 0.117 11.885 1.00 55.16 96 ARG A O 1
ATOM 794 N N . PRO A 1 97 ? -10.237 1.044 10.104 1.00 51.44 97 PRO A N 1
ATOM 795 C CA . PRO A 1 97 ? -9.442 2.013 10.853 1.00 51.44 97 PRO A CA 1
ATOM 796 C C . PRO A 1 97 ? -10.366 2.976 11.610 1.00 51.44 97 PRO A C 1
ATOM 798 O O . PRO A 1 97 ? -11.282 3.535 11.011 1.00 51.44 97 PRO A O 1
ATOM 801 N N . LYS A 1 98 ? -10.141 3.227 12.904 1.00 53.72 98 LYS A N 1
ATOM 802 C CA . LYS A 1 98 ? -10.932 4.213 13.678 1.00 53.72 98 LYS A CA 1
ATOM 803 C C . LYS A 1 98 ? -10.692 5.674 13.253 1.00 53.72 98 LYS A C 1
ATOM 805 O O . LYS A 1 98 ? -11.211 6.587 13.893 1.00 53.72 98 LYS A O 1
ATOM 810 N N . ILE A 1 99 ? -9.931 5.911 12.187 1.00 54.09 99 ILE A N 1
ATOM 811 C CA . ILE A 1 99 ? -9.655 7.252 11.679 1.00 54.09 99 ILE A CA 1
ATOM 812 C C . ILE A 1 99 ? -10.909 7.821 11.013 1.00 54.09 99 ILE A C 1
ATOM 814 O O . ILE A 1 99 ? -11.605 7.136 10.264 1.00 54.09 99 ILE A O 1
ATOM 818 N N . LYS A 1 100 ? -11.180 9.110 11.246 1.00 56.78 100 LYS A N 1
ATOM 819 C CA . LYS A 1 100 ? -12.100 9.905 10.420 1.00 56.78 100 LYS A CA 1
ATOM 820 C C . LYS A 1 100 ? -11.643 9.791 8.959 1.00 56.78 100 LYS A C 1
ATOM 822 O O . LYS A 1 100 ? -10.671 10.438 8.591 1.00 56.78 100 LYS A O 1
ATOM 827 N N . ASN A 1 101 ? -12.316 8.947 8.170 1.00 60.88 101 ASN A N 1
ATOM 828 C CA . ASN A 1 101 ? -11.897 8.416 6.857 1.00 60.88 101 ASN A CA 1
ATOM 829 C C . ASN A 1 101 ? -11.171 9.388 5.902 1.00 60.88 101 ASN A C 1
ATOM 831 O O . ASN A 1 101 ? -10.353 8.934 5.106 1.00 60.88 101 ASN A O 1
ATOM 835 N N . ASN A 1 102 ? -11.426 10.696 5.979 1.00 70.81 102 ASN A N 1
ATOM 836 C CA . ASN A 1 102 ? -10.764 11.693 5.137 1.00 70.81 102 ASN A CA 1
ATOM 837 C C . ASN A 1 102 ? -9.273 11.857 5.464 1.00 70.81 102 ASN A C 1
ATOM 839 O O . ASN A 1 102 ? -8.465 11.811 4.548 1.00 70.81 102 ASN A O 1
ATOM 843 N N . ALA A 1 103 ? -8.886 11.931 6.742 1.00 80.94 103 ALA A N 1
ATOM 844 C CA . ALA A 1 103 ? -7.495 12.209 7.115 1.00 80.94 103 ALA A CA 1
ATOM 845 C C . ALA A 1 103 ? -6.537 11.072 6.717 1.00 80.94 103 ALA A C 1
ATOM 847 O O . ALA A 1 103 ? -5.414 11.313 6.284 1.00 80.94 103 ALA A O 1
ATOM 848 N N . PHE A 1 104 ? -6.982 9.814 6.826 1.00 83.69 104 PHE A N 1
ATOM 849 C CA . PHE A 1 104 ? -6.170 8.683 6.372 1.00 83.69 104 PHE A CA 1
ATOM 850 C C . PHE A 1 104 ? -6.068 8.640 4.850 1.00 83.69 104 PHE A C 1
ATOM 852 O O . PHE A 1 104 ? -4.995 8.361 4.324 1.00 83.69 104 PHE A O 1
ATOM 859 N N . ARG A 1 105 ? -7.166 8.934 4.138 1.00 84.94 105 ARG A N 1
ATOM 860 C CA . ARG A 1 105 ? -7.152 8.982 2.675 1.00 84.94 105 ARG A CA 1
ATOM 861 C C . ARG A 1 105 ? -6.215 10.076 2.168 1.00 84.94 105 ARG A C 1
ATOM 863 O O . ARG A 1 105 ? -5.369 9.765 1.342 1.00 84.94 105 ARG A O 1
ATOM 870 N N . GLU A 1 106 ? -6.318 11.285 2.712 1.00 88.94 106 GLU A N 1
ATOM 871 C CA . GLU A 1 106 ? -5.420 12.404 2.402 1.00 88.94 106 GLU A CA 1
ATOM 872 C C . GLU A 1 106 ? -3.958 11.996 2.602 1.00 88.94 106 GLU A C 1
ATOM 874 O O . GLU A 1 106 ? -3.141 12.159 1.705 1.00 88.94 106 GLU A O 1
ATOM 879 N N . LYS A 1 107 ? -3.635 11.326 3.717 1.00 91.06 107 LYS A N 1
ATOM 880 C CA . LYS A 1 107 ? -2.260 10.878 3.973 1.00 91.06 107 LYS A CA 1
ATOM 881 C C . LYS A 1 107 ? -1.758 9.821 2.985 1.00 91.06 107 LYS A C 1
ATOM 883 O O . LYS A 1 107 ? -0.563 9.769 2.691 1.00 91.06 107 LYS A O 1
ATOM 888 N N . ILE A 1 108 ? -2.648 8.956 2.493 1.00 92.44 108 ILE A N 1
ATOM 889 C CA . ILE A 1 108 ? -2.328 8.004 1.424 1.00 92.44 108 ILE A CA 1
ATOM 890 C C . ILE A 1 108 ? -2.106 8.739 0.102 1.00 92.44 108 ILE A C 1
ATOM 892 O O . ILE A 1 108 ? -1.154 8.404 -0.599 1.00 92.44 108 ILE A O 1
ATOM 896 N N . ASP A 1 109 ? -2.929 9.735 -0.220 1.00 93.00 109 ASP A N 1
ATOM 897 C CA . ASP A 1 109 ? -2.783 10.537 -1.437 1.00 93.00 109 ASP A CA 1
ATOM 898 C C . ASP A 1 109 ? -1.463 11.325 -1.420 1.00 93.00 109 ASP A C 1
ATOM 900 O O . ASP A 1 109 ? -0.687 11.210 -2.370 1.00 93.00 109 ASP A O 1
ATOM 904 N N . ASP A 1 110 ? -1.130 11.988 -0.306 1.00 95.00 110 ASP A N 1
ATOM 905 C CA . ASP A 1 110 ? 0.156 12.671 -0.102 1.00 95.00 110 ASP A CA 1
ATOM 906 C C . ASP A 1 110 ? 1.339 11.708 -0.290 1.00 95.00 110 ASP A C 1
ATOM 908 O O . ASP A 1 110 ? 2.336 12.014 -0.948 1.00 95.00 110 ASP A O 1
ATOM 912 N N . PHE A 1 111 ? 1.242 10.498 0.273 1.00 96.12 111 PHE A N 1
ATOM 913 C CA . PHE A 1 111 ? 2.268 9.475 0.087 1.00 96.12 111 PHE A CA 1
ATOM 914 C C . PHE A 1 111 ? 2.394 9.075 -1.385 1.00 96.12 111 PHE A C 1
ATOM 916 O O . PHE A 1 111 ? 3.507 8.979 -1.893 1.00 96.12 111 PHE A O 1
ATOM 923 N N . LEU A 1 112 ? 1.278 8.846 -2.084 1.00 95.00 112 LEU A N 1
ATOM 924 C CA . LEU A 1 112 ? 1.270 8.440 -3.492 1.00 95.00 112 LEU A CA 1
ATOM 925 C C . LEU A 1 112 ? 1.734 9.549 -4.447 1.00 95.00 112 LEU A C 1
ATOM 927 O O . LEU A 1 112 ? 2.257 9.223 -5.519 1.00 95.00 112 LEU A O 1
ATOM 931 N N . ALA A 1 113 ? 1.571 10.814 -4.057 1.00 94.50 113 ALA A N 1
ATOM 932 C CA . ALA A 1 113 ? 2.132 11.988 -4.723 1.00 94.50 113 ALA A CA 1
ATOM 933 C C . ALA A 1 113 ? 3.638 12.159 -4.449 1.00 94.50 113 ALA A C 1
ATOM 935 O O . ALA A 1 113 ? 4.352 12.740 -5.267 1.00 94.50 113 ALA A O 1
ATOM 936 N N . GLY A 1 114 ? 4.139 11.572 -3.357 1.00 93.75 114 GLY A N 1
ATOM 937 C CA . GLY A 1 114 ? 5.533 11.671 -2.923 1.00 93.75 114 GLY A CA 1
ATOM 938 C C . GLY A 1 114 ? 5.800 12.807 -1.932 1.00 93.75 114 GLY A C 1
ATOM 939 O O . GLY A 1 114 ? 6.960 13.033 -1.592 1.00 93.75 114 GLY A O 1
ATOM 940 N N . ASP A 1 115 ? 4.753 13.472 -1.445 1.00 96.31 115 ASP A N 1
ATOM 941 C CA . ASP A 1 115 ? 4.821 14.576 -0.480 1.00 96.31 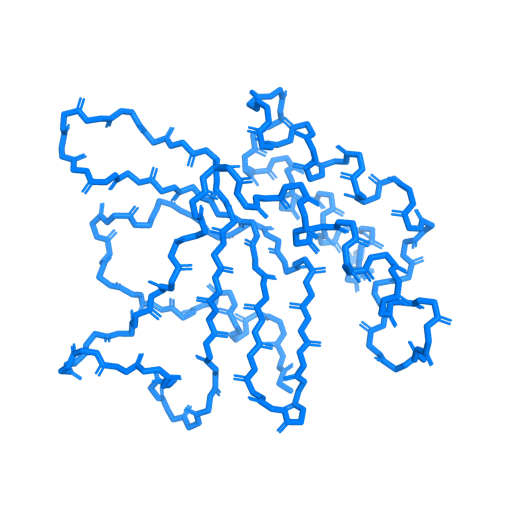115 ASP A CA 1
ATOM 942 C C . ASP A 1 115 ? 5.076 14.082 0.952 1.00 96.31 115 ASP A C 1
ATOM 944 O O . ASP A 1 115 ? 5.596 14.808 1.797 1.00 96.31 115 ASP A O 1
ATOM 948 N N . VAL A 1 116 ? 4.742 12.818 1.222 1.00 95.00 116 VAL A N 1
ATOM 949 C CA . VAL A 1 116 ? 4.957 12.145 2.508 1.00 95.00 116 VAL A CA 1
ATOM 950 C C . VAL A 1 116 ? 5.826 10.912 2.300 1.00 95.00 116 VAL A C 1
ATOM 952 O O . VAL A 1 116 ? 5.586 10.094 1.410 1.00 95.00 116 VAL A O 1
ATOM 955 N N . SER A 1 117 ? 6.836 10.724 3.151 1.00 95.44 117 SER A N 1
ATOM 956 C CA . SER A 1 117 ? 7.664 9.521 3.106 1.00 95.44 117 SER A CA 1
ATOM 957 C C . SER A 1 117 ? 6.933 8.299 3.670 1.00 95.44 117 SER A C 1
ATOM 959 O O . SER A 1 117 ? 6.050 8.392 4.522 1.00 95.44 117 SER A O 1
ATOM 961 N N . GLY A 1 118 ? 7.367 7.100 3.274 1.00 93.31 118 GLY A N 1
ATOM 962 C CA . GLY A 1 118 ? 6.813 5.860 3.827 1.00 93.31 118 GLY A CA 1
ATOM 963 C C . GLY A 1 118 ? 6.957 5.740 5.352 1.00 93.31 118 GLY A C 1
ATOM 964 O O . GLY A 1 118 ? 6.075 5.203 6.011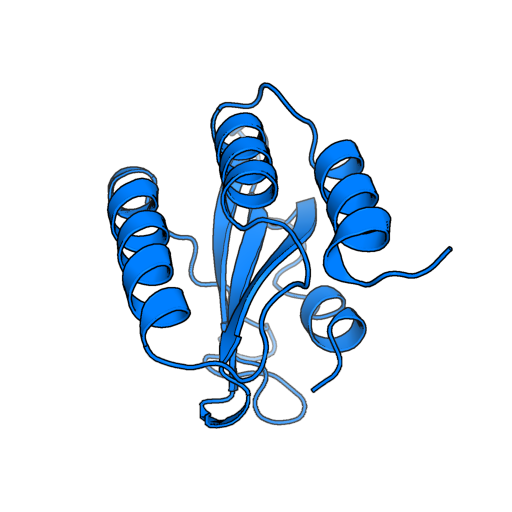 1.00 93.31 118 GLY A O 1
ATOM 965 N N . LYS A 1 119 ? 8.028 6.298 5.936 1.00 94.25 119 LYS A N 1
ATOM 966 C CA . LYS A 1 119 ? 8.228 6.310 7.397 1.00 94.25 119 LYS A CA 1
ATOM 967 C C . LYS A 1 119 ? 7.197 7.185 8.105 1.00 94.25 119 LYS A C 1
ATOM 969 O O . LYS A 1 119 ? 6.679 6.795 9.147 1.00 94.25 119 LYS A O 1
ATOM 974 N N . GLU A 1 120 ? 6.910 8.355 7.544 1.00 94.44 120 GLU A N 1
ATOM 975 C CA . GLU A 1 120 ? 5.893 9.264 8.075 1.00 94.44 120 GLU A CA 1
ATOM 976 C C . GLU A 1 120 ? 4.495 8.664 7.943 1.00 94.44 120 GLU A C 1
ATOM 978 O O . GLU A 1 120 ? 3.715 8.730 8.890 1.00 94.44 120 GLU A O 1
ATOM 983 N N . LEU A 1 121 ? 4.201 8.017 6.809 1.00 93.88 121 LEU A N 1
ATOM 984 C CA . LEU A 1 121 ? 2.947 7.291 6.627 1.00 93.88 121 LEU A CA 1
ATOM 985 C C . LEU A 1 121 ? 2.800 6.144 7.640 1.00 93.88 121 LEU A C 1
ATOM 987 O O . LEU A 1 121 ? 1.734 5.998 8.230 1.00 93.88 121 LEU A O 1
ATOM 991 N N . TYR A 1 122 ? 3.856 5.356 7.863 1.00 92.06 122 TYR A N 1
ATOM 992 C CA . TYR A 1 122 ? 3.841 4.263 8.840 1.00 92.06 122 TYR A CA 1
ATOM 993 C C . TYR A 1 122 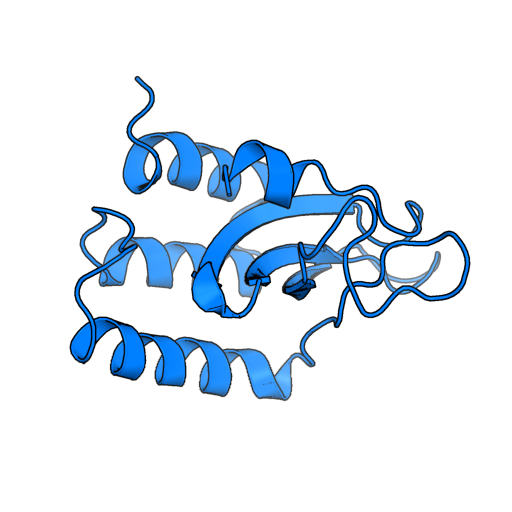? 3.570 4.760 10.256 1.00 92.06 122 TYR A C 1
ATOM 995 O O . TYR A 1 122 ? 2.714 4.210 10.943 1.00 92.06 122 TYR A O 1
ATOM 1003 N N . LYS A 1 123 ? 4.251 5.834 10.667 1.00 91.56 123 LYS A N 1
ATOM 1004 C CA . LYS A 1 123 ? 4.042 6.449 11.978 1.00 91.56 123 LYS A CA 1
ATOM 1005 C C . LYS A 1 123 ? 2.590 6.903 12.156 1.00 91.56 123 LYS A C 1
ATOM 1007 O O . LYS A 1 123 ? 1.960 6.539 13.141 1.00 91.56 123 LYS A O 1
ATOM 1012 N N . PHE A 1 124 ? 2.048 7.627 11.172 1.00 89.62 124 PHE A N 1
ATOM 1013 C CA . PHE A 1 124 ? 0.644 8.045 11.183 1.00 89.62 124 PHE A CA 1
ATOM 1014 C C . PHE A 1 124 ? -0.303 6.842 11.283 1.00 89.62 124 PHE A C 1
ATOM 1016 O O . PHE A 1 124 ? -1.258 6.858 12.052 1.00 89.62 124 PHE A O 1
ATOM 1023 N N . TRP A 1 125 ? -0.035 5.783 10.517 1.00 87.12 125 TRP A N 1
ATOM 1024 C CA . TRP A 1 125 ? -0.839 4.566 10.539 1.00 87.12 125 TRP A CA 1
ATOM 1025 C C . TRP A 1 125 ? -0.795 3.870 11.912 1.00 87.12 125 TRP A C 1
ATOM 1027 O O . TRP A 1 125 ? -1.849 3.553 12.457 1.00 87.12 125 TRP A O 1
ATOM 1037 N N . GLU A 1 126 ? 0.374 3.689 12.531 1.00 85.12 126 GLU A N 1
ATOM 1038 C CA . GLU A 1 126 ? 0.451 3.081 13.870 1.00 85.12 126 GLU A CA 1
ATOM 1039 C C . GLU A 1 126 ? -0.283 3.901 14.943 1.00 85.12 126 GLU A C 1
ATOM 1041 O O . GLU A 1 126 ? -1.053 3.336 15.729 1.00 85.12 126 GLU A O 1
ATOM 1046 N N . GLU A 1 127 ? -0.070 5.218 14.958 1.00 85.00 127 GLU A N 1
ATOM 1047 C CA . GLU A 1 127 ? -0.615 6.120 15.979 1.00 85.00 127 GLU A CA 1
ATOM 1048 C C . GLU A 1 127 ? -2.137 6.272 15.840 1.00 85.00 127 GLU A C 1
ATOM 1050 O O . GLU A 1 127 ? -2.880 6.105 16.810 1.00 85.00 127 GLU A O 1
ATOM 1055 N N . GLU A 1 128 ? -2.617 6.529 14.623 1.00 77.94 128 GLU A N 1
ATOM 1056 C CA . GLU A 1 128 ? -4.002 6.941 14.382 1.00 77.94 128 GLU A CA 1
ATOM 1057 C C . GLU A 1 128 ? -4.909 5.772 13.949 1.00 77.94 128 GLU A C 1
ATOM 1059 O O . GLU A 1 128 ? -6.101 5.764 14.270 1.00 77.94 128 GLU A O 1
ATOM 1064 N N . VAL A 1 129 ? -4.386 4.757 13.236 1.00 72.69 129 VAL A N 1
ATOM 1065 C CA . VAL A 1 129 ? -5.182 3.589 12.790 1.00 72.69 129 VAL A CA 1
ATOM 1066 C C . VAL A 1 129 ? -5.168 2.484 13.835 1.00 72.69 129 VAL A C 1
ATOM 1068 O O . VAL A 1 129 ? -6.230 1.959 14.185 1.00 72.69 129 VAL A O 1
ATOM 1071 N N . CYS A 1 130 ? -3.980 2.103 14.306 1.00 71.50 130 CYS A N 1
ATOM 1072 C CA . CYS A 1 130 ? -3.812 0.954 15.195 1.00 71.50 130 CYS A CA 1
ATOM 1073 C C . CYS A 1 130 ? -3.993 1.308 16.677 1.00 71.50 130 CYS A C 1
ATOM 1075 O O . CYS A 1 130 ? -4.260 0.412 17.479 1.00 71.50 130 CYS A O 1
ATOM 1077 N N . GLY A 1 131 ? -3.888 2.590 17.044 1.00 60.53 131 GLY A N 1
ATOM 1078 C CA . GLY A 1 131 ? -4.114 3.069 18.408 1.00 60.53 131 GLY A CA 1
ATOM 1079 C C . GLY A 1 131 ? -3.082 2.570 19.423 1.00 60.53 131 GLY A C 1
ATOM 1080 O O . GLY A 1 131 ? -3.410 2.453 20.605 1.00 60.53 131 GLY A O 1
ATOM 1081 N N . GLN A 1 132 ? -1.860 2.242 18.984 1.00 50.38 132 GLN A N 1
ATOM 1082 C CA . GLN A 1 132 ? -0.758 1.923 19.896 1.00 50.38 132 GLN A CA 1
ATOM 1083 C C . GLN A 1 132 ? -0.095 3.243 20.326 1.00 50.38 132 GLN A C 1
ATOM 1085 O O . GLN A 1 132 ? 0.654 3.833 19.555 1.00 50.38 132 GLN A O 1
ATOM 1090 N N . LYS A 1 133 ? -0.426 3.725 21.531 1.00 41.69 133 LYS A N 1
ATOM 1091 C CA . LYS A 1 133 ? 0.360 4.742 22.251 1.00 41.69 133 LYS A CA 1
ATOM 1092 C C . LYS A 1 133 ? 1.432 4.075 23.099 1.00 41.69 133 LYS A C 1
ATOM 1094 O O . LYS A 1 133 ? 1.128 2.993 23.653 1.00 41.69 133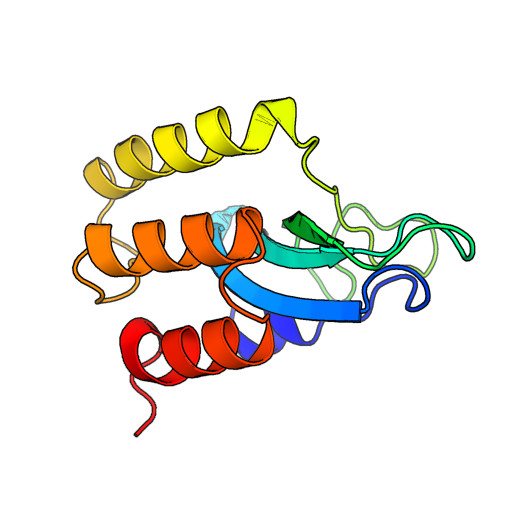 LYS A O 1
#